Protein AF-A3X4B0-F1 (afdb_monomer_lite)

Foldseek 3Di:
DCVVVVHDPVVVVVLQVVQWDDDPVCRVPTGHDPVVSVVVVVVVVVCPQPCNVDVVQVVVLLVCLQVLDQLQRQQVVCVVVVDPPGDHSVSSVVCCPDPNVVVVVSVCSHPVNVDDPPPPDDDDDDD

Secondary structure (DSSP, 8-state):
-TTTTT--HHHHHHHHHHSEE--TT-GGG-EE-HHHHHHHHHHHHHHT-HHHH-HHHHHHHHHHHHTT--HHHHHHHHHHTT-SS---HHHHHHHHTSHHHHHTTGGGGSHHHH-------------

Radius of gyration: 23.71 Å; chains: 1; bounding box: 56×62×59 Å

Structure (mmCIF, N/CA/C/O backbone):
data_AF-A3X4B0-F1
#
_entry.id   AF-A3X4B0-F1
#
loop_
_atom_site.group_PDB
_atom_site.id
_atom_site.type_symbol
_atom_site.label_atom_id
_atom_site.label_alt_id
_atom_site.label_comp_id
_atom_site.label_asym_id
_atom_site.label_entity_id
_atom_site.label_seq_id
_atom_site.pdbx_PDB_ins_code
_atom_site.Cartn_x
_atom_site.Cartn_y
_atom_site.Cartn_z
_atom_site.occupancy
_atom_site.B_iso_or_equiv
_atom_site.auth_seq_id
_atom_site.auth_comp_id
_atom_site.auth_asym_id
_atom_site.auth_atom_id
_atom_site.pdbx_PDB_model_num
ATOM 1 N N . MET A 1 1 ? 25.928 2.112 -17.901 1.00 72.81 1 MET A N 1
ATOM 2 C CA . MET A 1 1 ? 24.678 2.010 -17.109 1.00 72.81 1 MET A CA 1
ATOM 3 C C . MET A 1 1 ? 24.911 2.007 -15.592 1.00 72.81 1 MET A C 1
ATOM 5 O O . MET A 1 1 ? 24.559 2.990 -14.960 1.00 72.81 1 MET A O 1
ATOM 9 N N . ALA A 1 2 ? 25.553 0.992 -14.993 1.00 85.94 2 ALA A N 1
ATOM 10 C CA . ALA A 1 2 ? 25.716 0.901 -13.525 1.00 85.94 2 ALA A CA 1
ATOM 11 C C . ALA A 1 2 ? 26.431 2.109 -12.872 1.00 85.94 2 ALA A C 1
ATOM 13 O O . ALA A 1 2 ? 25.960 2.633 -11.865 1.00 85.94 2 ALA A O 1
ATOM 14 N N . ARG A 1 3 ? 27.515 2.600 -13.493 1.00 87.06 3 ARG A N 1
ATOM 15 C CA . ARG A 1 3 ? 28.270 3.787 -13.044 1.00 87.06 3 ARG A CA 1
ATOM 16 C C . ARG A 1 3 ? 27.439 5.076 -13.083 1.00 87.06 3 ARG A C 1
ATOM 18 O O . ARG A 1 3 ? 27.517 5.873 -12.160 1.00 87.06 3 ARG A O 1
ATOM 25 N N . VAL A 1 4 ? 26.613 5.241 -14.119 1.00 92.56 4 VAL A N 1
ATOM 26 C CA . VAL A 1 4 ? 25.729 6.410 -14.298 1.00 92.56 4 VAL A CA 1
ATOM 27 C C . VAL A 1 4 ? 24.622 6.414 -13.243 1.00 92.56 4 VAL A C 1
ATOM 29 O O . VAL A 1 4 ? 24.363 7.434 -12.619 1.00 92.56 4 VAL A O 1
ATOM 32 N N . LEU A 1 5 ? 24.025 5.248 -12.980 1.00 87.94 5 LEU A N 1
ATOM 33 C CA . LEU A 1 5 ? 22.960 5.084 -11.985 1.00 87.94 5 LEU A CA 1
ATOM 34 C C . LEU A 1 5 ? 23.476 5.001 -10.537 1.00 87.94 5 LEU A C 1
ATOM 36 O O . LEU A 1 5 ? 22.670 4.841 -9.622 1.00 87.94 5 LEU A O 1
ATOM 40 N N . LYS A 1 6 ? 24.799 5.067 -10.317 1.00 94.06 6 LYS A N 1
ATOM 41 C CA . LYS A 1 6 ? 25.451 4.883 -9.007 1.00 94.06 6 LYS A CA 1
ATOM 42 C C . LYS A 1 6 ? 24.973 3.610 -8.285 1.00 94.06 6 LYS A C 1
ATOM 44 O O . LYS A 1 6 ? 24.690 3.617 -7.089 1.00 94.06 6 LYS A O 1
ATOM 49 N N . ARG A 1 7 ? 24.848 2.499 -9.021 1.00 93.00 7 ARG A N 1
ATOM 50 C CA . ARG A 1 7 ? 24.435 1.189 -8.483 1.00 93.00 7 ARG A CA 1
ATOM 51 C C . ARG A 1 7 ? 25.493 0.125 -8.729 1.00 93.00 7 ARG A C 1
ATOM 53 O O . ARG A 1 7 ? 26.243 0.183 -9.700 1.00 93.00 7 ARG A O 1
ATOM 60 N N . CYS A 1 8 ? 25.509 -0.886 -7.861 1.00 95.56 8 CYS A N 1
ATOM 61 C CA . CYS A 1 8 ? 26.370 -2.049 -8.035 1.00 95.56 8 CYS A CA 1
ATOM 62 C C . CYS A 1 8 ? 26.041 -2.773 -9.350 1.00 95.56 8 CYS A C 1
ATOM 64 O O . CYS A 1 8 ? 24.871 -2.957 -9.702 1.00 95.56 8 CYS A O 1
ATOM 66 N N . ARG A 1 9 ? 27.080 -3.241 -10.054 1.00 94.19 9 ARG A N 1
ATOM 67 C CA . ARG A 1 9 ? 26.945 -4.019 -11.294 1.00 94.19 9 ARG A CA 1
ATOM 68 C C . ARG A 1 9 ? 26.025 -5.227 -11.094 1.00 94.19 9 ARG A C 1
ATOM 70 O O . ARG A 1 9 ? 25.124 -5.432 -11.899 1.00 94.19 9 ARG A O 1
ATOM 77 N N . SER A 1 10 ? 26.187 -5.973 -9.999 1.00 95.12 10 SER A N 1
ATOM 78 C CA . SER A 1 10 ? 25.371 -7.165 -9.719 1.00 95.12 10 SER A CA 1
ATOM 79 C C . SER A 1 10 ? 23.882 -6.849 -9.529 1.00 95.12 10 SER A C 1
ATOM 81 O O . SER A 1 10 ? 23.038 -7.698 -9.808 1.00 95.12 10 SER A O 1
ATOM 83 N N . THR A 1 11 ? 23.536 -5.641 -9.072 1.00 92.81 11 THR A N 1
ATOM 84 C CA . THR A 1 11 ? 22.142 -5.191 -8.956 1.00 92.81 11 THR A CA 1
ATOM 85 C C . THR A 1 11 ? 21.527 -4.991 -10.335 1.00 92.81 11 THR A C 1
ATOM 87 O O . THR A 1 11 ? 20.436 -5.491 -10.582 1.00 92.81 11 THR A O 1
ATOM 90 N N . ILE A 1 12 ? 22.246 -4.327 -11.246 1.00 90.94 12 ILE A N 1
ATOM 91 C CA . ILE A 1 12 ? 21.778 -4.099 -12.620 1.00 90.94 12 ILE A CA 1
ATOM 92 C C . ILE A 1 12 ? 21.634 -5.424 -13.376 1.00 90.94 12 ILE A C 1
ATOM 94 O O . ILE A 1 12 ? 20.616 -5.644 -14.019 1.00 90.94 12 ILE A O 1
ATOM 98 N N . PHE A 1 13 ? 22.595 -6.344 -13.245 1.00 92.31 13 PHE A N 1
ATOM 99 C CA . PHE A 1 13 ? 22.495 -7.668 -13.874 1.00 92.31 13 PHE A CA 1
ATOM 100 C C . PHE A 1 13 ? 21.298 -8.476 -13.359 1.00 92.31 13 PHE A C 1
ATOM 102 O O . PHE A 1 13 ? 20.575 -9.076 -14.149 1.00 92.31 13 PHE A O 1
ATOM 109 N N . ARG A 1 14 ? 21.057 -8.474 -12.041 1.00 93.19 14 ARG A N 1
ATOM 110 C CA . ARG A 1 14 ? 19.890 -9.151 -11.452 1.00 93.19 14 ARG A CA 1
ATOM 111 C C . ARG A 1 14 ? 18.568 -8.527 -11.895 1.00 93.19 14 ARG A C 1
ATOM 113 O O . ARG A 1 14 ? 17.596 -9.255 -12.059 1.00 93.19 14 ARG A O 1
ATOM 120 N N . GLU A 1 15 ? 18.530 -7.211 -12.081 1.00 92.06 15 GLU A N 1
ATOM 121 C CA . GLU A 1 15 ? 17.350 -6.505 -12.584 1.00 92.06 15 GLU A CA 1
ATOM 122 C C . GLU A 1 15 ? 17.047 -6.869 -14.039 1.00 92.06 15 GLU A C 1
ATOM 124 O O . GLU A 1 15 ? 15.927 -7.276 -14.340 1.00 92.06 15 GLU A O 1
ATOM 129 N N . LEU A 1 16 ? 18.059 -6.808 -14.911 1.00 91.00 16 LEU A N 1
ATOM 130 C CA . LEU A 1 16 ? 17.919 -7.184 -16.318 1.00 91.00 16 LEU A CA 1
ATOM 131 C C . LEU A 1 16 ? 17.486 -8.645 -16.452 1.00 91.00 16 LEU A C 1
ATOM 133 O O . LEU A 1 16 ? 16.559 -8.921 -17.194 1.00 91.00 16 LEU A O 1
ATOM 137 N N . LYS A 1 17 ? 18.079 -9.566 -15.678 1.00 91.38 17 LYS A N 1
ATOM 138 C CA . LYS A 1 17 ? 17.695 -10.986 -15.703 1.00 91.38 17 LYS A CA 1
ATOM 139 C C . LYS A 1 17 ? 16.250 -11.222 -15.251 1.00 91.38 17 LYS A C 1
ATOM 141 O O . LYS A 1 17 ? 15.589 -12.102 -15.783 1.00 91.38 17 LYS A O 1
ATOM 146 N N . ARG A 1 18 ? 15.767 -10.480 -14.248 1.00 89.69 18 ARG A N 1
ATOM 147 C CA . ARG A 1 18 ? 14.399 -10.641 -13.727 1.00 89.69 18 ARG A CA 1
ATOM 148 C C . ARG A 1 18 ? 13.346 -10.098 -14.692 1.00 89.69 18 ARG A C 1
ATOM 150 O O . ARG A 1 18 ? 12.273 -10.677 -14.777 1.00 89.69 18 ARG A O 1
ATOM 157 N N . ASN A 1 19 ? 13.644 -8.982 -15.354 1.00 91.56 19 ASN A N 1
ATOM 158 C CA . ASN A 1 19 ? 12.686 -8.226 -16.162 1.00 91.56 19 ASN A CA 1
ATOM 159 C C . ASN A 1 19 ? 13.034 -8.257 -17.662 1.00 91.56 19 ASN A C 1
ATOM 161 O O . ASN A 1 19 ? 12.735 -7.302 -18.380 1.00 91.56 19 ASN A O 1
ATOM 165 N N . HIS A 1 20 ? 13.711 -9.314 -18.119 1.00 90.12 20 HIS A N 1
ATOM 166 C CA . HIS A 1 20 ? 13.959 -9.550 -19.537 1.00 90.12 20 HIS A CA 1
ATOM 167 C C . HIS A 1 20 ? 12.694 -10.114 -20.179 1.00 90.12 20 HIS A C 1
ATOM 169 O O . HIS A 1 20 ? 12.143 -11.096 -19.682 1.00 90.12 20 HIS A O 1
ATOM 175 N N . PHE A 1 21 ? 12.253 -9.507 -21.273 1.00 87.94 21 PHE A N 1
ATOM 176 C CA . PHE A 1 21 ? 11.176 -10.025 -22.102 1.00 87.94 21 PHE A CA 1
ATOM 177 C C . PHE A 1 21 ? 11.768 -10.656 -23.363 1.00 87.94 21 PHE A C 1
ATOM 179 O O . PHE A 1 21 ? 12.670 -10.078 -23.970 1.00 87.94 21 PHE A O 1
ATOM 186 N N . SER A 1 22 ? 11.284 -11.843 -23.720 1.00 88.19 22 SER A N 1
ATOM 187 C CA . SER A 1 22 ? 11.643 -12.545 -24.952 1.00 88.19 22 SER A CA 1
ATOM 188 C C . SER A 1 22 ? 10.419 -13.262 -25.506 1.00 88.19 22 SER A C 1
ATOM 190 O O . SER A 1 22 ? 9.779 -14.000 -24.752 1.00 88.19 22 SER A O 1
ATOM 192 N N . ASP A 1 23 ? 10.120 -13.066 -26.786 1.00 85.69 23 ASP A N 1
ATOM 193 C CA . ASP A 1 23 ? 8.996 -13.708 -27.472 1.00 85.69 23 ASP A CA 1
ATOM 194 C C . ASP A 1 23 ? 9.432 -14.226 -28.849 1.00 85.69 23 ASP A C 1
ATOM 196 O O . ASP A 1 23 ? 9.823 -13.459 -29.731 1.00 85.69 23 ASP A O 1
ATOM 200 N N . GLU A 1 24 ? 9.332 -15.543 -29.048 1.00 85.75 24 GLU A N 1
ATOM 201 C CA . GLU A 1 24 ? 9.712 -16.222 -30.293 1.00 85.75 24 GLU A CA 1
ATOM 202 C C . GLU A 1 24 ? 8.898 -15.740 -31.504 1.00 85.75 24 GLU A C 1
ATOM 204 O O . GLU A 1 24 ? 9.398 -15.747 -32.630 1.00 85.75 24 GLU A O 1
ATOM 209 N N . CYS A 1 25 ? 7.665 -15.272 -31.286 1.00 86.38 25 CYS A N 1
ATOM 210 C CA . CYS A 1 25 ? 6.809 -14.732 -32.341 1.00 86.38 25 CYS A CA 1
ATOM 211 C C . CYS A 1 25 ? 7.172 -13.285 -32.705 1.00 86.38 25 CYS A C 1
ATOM 213 O O . CYS A 1 25 ? 6.793 -12.803 -33.775 1.00 86.38 25 CYS A O 1
ATOM 215 N N . MET A 1 26 ? 7.900 -12.575 -31.834 1.00 82.50 26 MET A N 1
ATOM 216 C CA . MET A 1 26 ? 8.250 -11.170 -32.032 1.00 82.50 26 MET A CA 1
ATOM 217 C C . MET A 1 26 ? 9.691 -10.850 -31.590 1.00 82.50 26 MET A C 1
ATOM 219 O O . MET A 1 26 ? 9.905 -9.980 -30.744 1.00 82.50 26 MET A O 1
ATOM 223 N N . PRO A 1 27 ? 10.709 -11.443 -32.246 1.00 80.31 27 PRO A N 1
ATOM 224 C CA . PRO A 1 27 ? 12.112 -11.336 -31.827 1.00 80.31 27 PRO A CA 1
ATOM 225 C C . PRO A 1 27 ? 12.685 -9.909 -31.901 1.00 80.31 27 PRO A C 1
ATOM 227 O O . PRO A 1 27 ? 13.695 -9.590 -31.280 1.00 80.31 27 PRO A O 1
ATOM 230 N N . LYS A 1 28 ? 12.042 -8.998 -32.648 1.00 84.94 28 LYS A N 1
ATOM 231 C CA . LYS A 1 28 ? 12.417 -7.569 -32.689 1.00 84.94 28 LYS A CA 1
ATOM 232 C C . LYS A 1 28 ? 12.033 -6.803 -31.419 1.00 84.94 28 LYS A C 1
ATOM 234 O O . LYS A 1 28 ? 12.442 -5.655 -31.260 1.00 84.94 28 LYS A O 1
ATOM 239 N N . CYS A 1 29 ? 11.228 -7.408 -30.553 1.00 82.56 29 CYS A N 1
ATOM 240 C CA . CYS A 1 29 ? 10.736 -6.815 -29.317 1.00 82.56 29 CYS A CA 1
ATOM 241 C C . CYS A 1 29 ? 11.349 -7.474 -28.076 1.00 82.56 29 CYS A C 1
ATOM 243 O O . CYS A 1 29 ? 10.863 -7.280 -26.967 1.00 82.56 29 CYS A O 1
ATOM 245 N N . ASP A 1 30 ? 12.439 -8.217 -28.242 1.00 86.75 30 ASP A N 1
ATOM 246 C CA . ASP A 1 30 ? 13.175 -8.780 -27.120 1.00 86.75 30 ASP A CA 1
ATOM 247 C C . ASP A 1 30 ? 13.992 -7.695 -26.409 1.00 86.75 30 ASP A C 1
ATOM 249 O O . ASP A 1 30 ? 14.655 -6.861 -27.035 1.00 86.75 30 ASP A O 1
ATOM 253 N N . GLY A 1 31 ? 13.976 -7.709 -25.075 1.00 89.50 31 GLY A N 1
ATOM 254 C CA . GLY A 1 31 ? 14.839 -6.845 -24.278 1.00 89.50 31 GLY A CA 1
ATOM 255 C C . GLY A 1 31 ? 14.263 -6.395 -22.941 1.00 89.50 31 GLY A C 1
ATOM 256 O O . GLY A 1 31 ? 13.408 -7.034 -22.328 1.00 89.50 31 GLY A O 1
ATOM 257 N N . TYR A 1 32 ? 14.802 -5.279 -22.446 1.00 89.88 32 TYR A N 1
ATOM 258 C CA . TYR A 1 32 ? 14.436 -4.700 -21.157 1.00 89.88 32 TYR A CA 1
ATOM 259 C C . TYR A 1 32 ? 13.500 -3.504 -21.322 1.00 89.88 32 TYR A C 1
ATOM 261 O O . TYR A 1 32 ? 13.867 -2.478 -21.897 1.00 89.88 32 TYR A O 1
ATOM 269 N N . TYR A 1 33 ? 12.330 -3.600 -20.696 1.00 90.94 33 TYR A N 1
ATOM 270 C CA . TYR A 1 33 ? 11.319 -2.551 -20.697 1.00 90.94 33 TYR A CA 1
ATOM 271 C C . TYR A 1 33 ? 11.200 -1.916 -19.312 1.00 90.94 33 TYR A C 1
ATOM 273 O O . TYR A 1 33 ? 10.528 -2.437 -18.424 1.00 90.94 33 TYR A O 1
ATOM 281 N N . GLY A 1 34 ? 11.835 -0.755 -19.120 1.00 89.19 34 GLY A N 1
ATOM 282 C CA . GLY A 1 34 ? 11.880 -0.082 -17.816 1.00 89.19 34 GLY A CA 1
ATOM 283 C C . GLY A 1 34 ? 10.504 0.288 -17.249 1.00 89.19 34 GLY A C 1
ATOM 284 O O . GLY A 1 34 ? 10.268 0.116 -16.054 1.00 89.19 34 GLY A O 1
ATOM 285 N N . ALA A 1 35 ? 9.575 0.738 -18.098 1.00 91.88 35 ALA A N 1
ATOM 286 C CA . ALA A 1 35 ? 8.205 1.042 -17.682 1.00 91.88 35 ALA A CA 1
ATOM 287 C C . ALA A 1 35 ? 7.460 -0.221 -17.215 1.00 91.88 35 ALA A C 1
ATOM 289 O O . ALA A 1 35 ? 6.865 -0.221 -16.137 1.00 91.88 35 ALA A O 1
ATOM 290 N N . ALA A 1 36 ? 7.566 -1.320 -17.970 1.00 91.38 36 ALA A N 1
ATOM 291 C CA . ALA A 1 36 ? 6.957 -2.599 -17.608 1.00 91.38 36 ALA A CA 1
ATOM 292 C C . ALA A 1 36 ? 7.559 -3.164 -16.310 1.00 91.38 36 ALA A C 1
ATOM 294 O O . ALA A 1 36 ? 6.823 -3.547 -15.403 1.00 91.38 36 ALA A O 1
ATOM 295 N N . ALA A 1 37 ? 8.888 -3.127 -16.166 1.00 92.38 37 ALA A N 1
ATOM 296 C CA . ALA A 1 37 ? 9.591 -3.530 -14.949 1.00 92.38 37 ALA A CA 1
ATOM 297 C C . ALA A 1 37 ? 9.101 -2.753 -13.714 1.00 92.38 37 ALA A C 1
ATOM 299 O O . ALA A 1 37 ? 8.823 -3.339 -12.660 1.00 92.38 37 ALA A O 1
ATOM 300 N N . GLN A 1 38 ? 8.938 -1.434 -13.852 1.00 92.69 38 GLN A N 1
ATOM 301 C CA . GLN A 1 38 ? 8.415 -0.578 -12.791 1.00 92.69 38 GLN A CA 1
ATOM 302 C C . GLN A 1 38 ? 6.953 -0.908 -12.460 1.00 92.69 38 GLN A C 1
ATOM 304 O O . GLN A 1 38 ? 6.610 -0.999 -11.279 1.00 92.69 38 GLN A O 1
ATOM 309 N N . MET A 1 39 ? 6.105 -1.133 -13.467 1.00 93.06 39 MET A N 1
ATOM 310 C 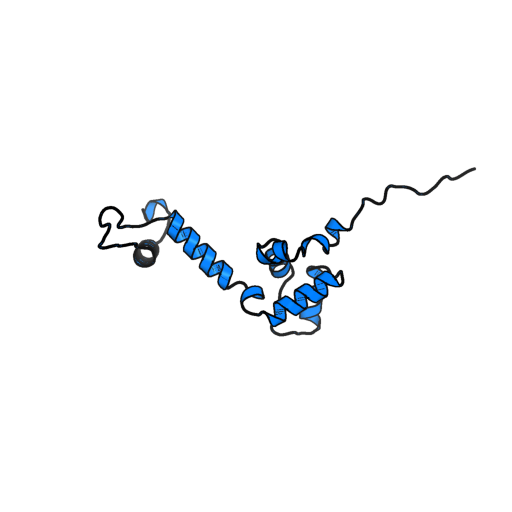CA . MET A 1 39 ? 4.712 -1.552 -13.269 1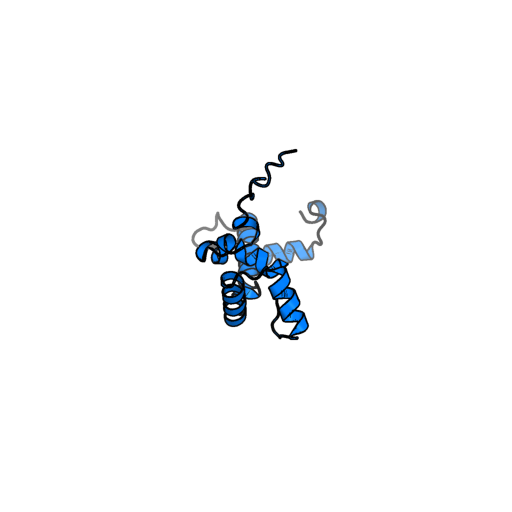.00 93.06 39 MET A CA 1
ATOM 311 C C . MET A 1 39 ? 4.625 -2.890 -12.530 1.00 93.06 39 MET A C 1
ATOM 313 O O . MET A 1 39 ? 3.929 -2.983 -11.522 1.00 93.06 39 MET A O 1
ATOM 317 N N . MET A 1 40 ? 5.397 -3.898 -12.945 1.00 90.56 40 MET A N 1
ATOM 318 C CA . MET A 1 40 ? 5.462 -5.198 -12.265 1.00 90.56 40 MET A CA 1
ATOM 319 C C . MET A 1 40 ? 5.954 -5.065 -10.818 1.00 90.56 40 MET A C 1
ATOM 321 O O . MET A 1 40 ? 5.487 -5.769 -9.922 1.00 90.56 40 MET A O 1
ATOM 325 N N . ALA A 1 41 ? 6.909 -4.167 -10.555 1.00 91.00 41 ALA A N 1
ATOM 326 C CA . ALA A 1 41 ? 7.368 -3.886 -9.198 1.00 91.00 41 ALA A CA 1
ATOM 327 C C . ALA A 1 41 ? 6.294 -3.198 -8.344 1.00 91.00 41 ALA A C 1
ATOM 329 O O . ALA A 1 41 ? 6.156 -3.520 -7.162 1.00 91.00 41 ALA A O 1
ATOM 330 N N . ALA A 1 42 ? 5.542 -2.258 -8.916 1.00 90.25 42 ALA A N 1
ATOM 331 C CA . ALA A 1 42 ? 4.427 -1.602 -8.244 1.00 90.25 42 ALA A CA 1
ATOM 332 C C . ALA A 1 42 ? 3.298 -2.594 -7.930 1.00 90.25 42 ALA A C 1
ATOM 334 O O . ALA A 1 42 ? 2.817 -2.613 -6.798 1.00 90.25 42 ALA A O 1
ATOM 335 N N . ASP A 1 43 ? 2.954 -3.465 -8.877 1.00 88.56 43 ASP A N 1
ATOM 336 C CA . ASP A 1 43 ? 1.948 -4.513 -8.707 1.00 88.56 43 ASP A CA 1
ATOM 337 C C . ASP A 1 43 ? 2.327 -5.505 -7.594 1.00 88.56 43 ASP A C 1
ATOM 339 O O . ASP A 1 43 ? 1.547 -5.752 -6.672 1.00 88.56 43 ASP A O 1
ATOM 343 N N . ARG A 1 44 ? 3.575 -5.996 -7.590 1.00 88.31 44 ARG A N 1
ATOM 344 C CA . ARG A 1 44 ? 4.081 -6.853 -6.503 1.00 88.31 44 ARG A CA 1
ATOM 345 C C . ARG A 1 44 ? 3.952 -6.180 -5.135 1.00 88.31 44 ARG A C 1
ATOM 347 O O . ARG A 1 44 ? 3.517 -6.818 -4.180 1.00 88.31 44 ARG A O 1
ATOM 354 N N . ARG A 1 45 ? 4.295 -4.889 -5.034 1.00 87.44 45 ARG A N 1
ATOM 355 C CA . ARG A 1 45 ? 4.129 -4.124 -3.785 1.00 87.44 45 ARG A CA 1
ATOM 356 C C . ARG A 1 45 ? 2.662 -3.919 -3.417 1.00 87.44 45 ARG A C 1
ATOM 358 O O . ARG A 1 45 ? 2.353 -3.890 -2.231 1.00 87.44 45 ARG A O 1
ATOM 365 N N . ALA A 1 46 ? 1.773 -3.751 -4.397 1.00 85.06 46 ALA A N 1
ATOM 366 C CA . ALA A 1 46 ? 0.344 -3.597 -4.155 1.00 85.06 46 ALA A CA 1
ATOM 367 C C . ALA A 1 46 ? -0.247 -4.870 -3.539 1.00 85.06 46 ALA A C 1
ATOM 369 O O . ALA A 1 46 ? -0.859 -4.792 -2.480 1.00 85.06 46 ALA A O 1
ATOM 370 N N . ARG A 1 47 ? 0.043 -6.046 -4.108 1.00 81.75 47 ARG A N 1
ATOM 371 C CA . ARG A 1 47 ? -0.439 -7.344 -3.597 1.00 81.75 47 ARG A CA 1
ATOM 372 C C . ARG A 1 47 ? 0.039 -7.681 -2.180 1.00 81.75 47 ARG A C 1
ATOM 374 O O . ARG A 1 47 ? -0.651 -8.376 -1.444 1.00 81.75 47 ARG A O 1
ATOM 381 N N . GLN A 1 48 ? 1.203 -7.170 -1.783 1.00 82.81 48 GLN A N 1
ATOM 382 C CA . GLN A 1 48 ? 1.785 -7.383 -0.451 1.00 82.81 48 GLN A CA 1
ATOM 383 C C . GLN A 1 48 ? 1.319 -6.360 0.598 1.00 82.81 48 GLN A C 1
ATOM 385 O O . GLN A 1 48 ? 1.842 -6.326 1.715 1.00 82.81 48 GLN A O 1
ATOM 390 N N . ARG A 1 49 ? 0.362 -5.482 0.268 1.00 88.31 49 ARG A N 1
ATOM 391 C CA . ARG A 1 49 ? -0.200 -4.549 1.250 1.00 88.31 49 ARG A CA 1
ATOM 392 C C . ARG A 1 49 ? -0.938 -5.332 2.325 1.00 88.31 49 ARG A C 1
ATOM 394 O O . ARG A 1 49 ? -1.822 -6.126 2.033 1.00 88.31 49 ARG A O 1
ATOM 401 N N . LYS A 1 50 ? -0.630 -5.030 3.585 1.00 89.88 50 LYS A N 1
ATOM 402 C CA . LYS A 1 50 ? -1.134 -5.765 4.750 1.00 89.88 50 LYS A CA 1
ATOM 403 C C . LYS A 1 50 ? -2.658 -5.923 4.784 1.00 89.88 50 LYS A C 1
ATOM 405 O O . LYS A 1 50 ? -3.120 -7.008 5.117 1.00 89.88 50 LYS A O 1
ATOM 410 N N . LEU A 1 51 ? -3.402 -4.875 4.424 1.00 90.44 51 LEU A N 1
ATOM 411 C CA . LEU A 1 51 ? -4.870 -4.884 4.378 1.00 90.44 51 LEU A CA 1
ATOM 412 C C . LEU A 1 51 ? -5.434 -5.692 3.197 1.00 90.44 51 LEU A C 1
ATOM 414 O O . LEU A 1 51 ? -6.531 -6.212 3.299 1.00 90.44 51 LEU A O 1
ATOM 418 N N . ILE A 1 52 ? -4.670 -5.876 2.117 1.00 88.19 52 ILE A N 1
ATOM 419 C CA . ILE A 1 52 ? -5.053 -6.762 1.006 1.00 88.19 52 ILE A CA 1
ATOM 420 C C . ILE A 1 52 ? -4.751 -8.220 1.368 1.00 88.19 52 ILE A C 1
ATOM 422 O O . ILE A 1 52 ? -5.545 -9.111 1.096 1.00 88.19 52 ILE A O 1
ATOM 426 N N . THR A 1 53 ? -3.614 -8.472 2.021 1.00 89.81 53 THR A N 1
ATOM 427 C CA . THR A 1 53 ? -3.214 -9.826 2.432 1.00 89.81 53 THR A CA 1
ATOM 428 C C . THR A 1 53 ? -4.076 -10.389 3.573 1.00 89.81 53 THR A C 1
ATOM 430 O O . THR A 1 53 ? -4.211 -11.601 3.677 1.00 89.81 53 THR A O 1
ATOM 433 N N . HIS A 1 54 ? -4.653 -9.537 4.430 1.00 92.25 54 HIS A N 1
ATOM 434 C CA . HIS A 1 54 ? -5.445 -9.953 5.596 1.00 92.25 54 HIS A CA 1
ATOM 435 C C . HIS A 1 54 ? -6.870 -9.374 5.506 1.00 92.25 54 HIS A C 1
ATOM 437 O O . HIS A 1 54 ? -7.117 -8.295 6.058 1.00 92.25 54 HIS A O 1
ATOM 443 N N . PRO A 1 55 ? -7.810 -10.062 4.830 1.00 90.94 55 PRO A N 1
ATOM 444 C CA . PRO A 1 55 ? -9.151 -9.532 4.579 1.00 90.94 55 PRO A CA 1
ATOM 445 C C . PRO A 1 55 ? -9.951 -9.289 5.866 1.00 90.94 55 PRO A C 1
ATOM 447 O O . PRO A 1 55 ? -10.593 -8.251 5.987 1.00 90.94 55 PRO A O 1
ATOM 450 N N . GLU A 1 56 ? -9.841 -10.160 6.874 1.00 92.38 56 GLU A N 1
ATOM 451 C CA . GLU A 1 56 ? -10.527 -9.966 8.165 1.00 92.38 56 GLU A CA 1
ATOM 452 C C . GLU A 1 56 ? -10.066 -8.695 8.894 1.00 92.38 56 GLU A C 1
ATOM 454 O O . GLU A 1 56 ? -10.861 -7.956 9.478 1.00 92.38 56 GLU A O 1
ATOM 459 N N . LEU A 1 57 ? -8.763 -8.396 8.834 1.00 93.25 57 LEU A N 1
ATOM 460 C CA . LEU A 1 57 ? -8.214 -7.165 9.401 1.00 93.25 57 LEU A CA 1
ATOM 461 C C . LEU A 1 57 ? -8.737 -5.940 8.649 1.00 93.25 57 LEU A C 1
ATOM 463 O O . LEU A 1 57 ? -9.032 -4.920 9.268 1.00 93.25 57 LEU A O 1
ATOM 467 N N . CYS A 1 58 ? -8.858 -6.049 7.326 1.00 93.38 58 CYS A N 1
ATOM 468 C CA . CYS A 1 58 ? -9.414 -5.003 6.484 1.00 93.38 58 CYS A CA 1
ATOM 469 C C . CYS A 1 58 ? -10.873 -4.713 6.820 1.00 93.38 58 CYS A C 1
ATOM 471 O O . CYS A 1 58 ? -11.220 -3.557 7.051 1.00 93.38 58 CYS A O 1
ATOM 473 N N . GLN A 1 59 ? -11.697 -5.753 6.942 1.00 93.19 59 GLN A N 1
ATOM 474 C CA . GLN A 1 59 ? -13.101 -5.612 7.306 1.00 93.19 59 GLN A CA 1
ATOM 475 C C . GLN A 1 59 ? -13.264 -4.895 8.653 1.00 93.19 59 GLN A C 1
ATOM 477 O O . GLN A 1 59 ? -13.989 -3.908 8.737 1.00 93.19 59 GLN A O 1
ATOM 482 N N . ARG A 1 60 ? -12.499 -5.291 9.680 1.00 93.25 60 ARG A N 1
ATOM 483 C CA . ARG A 1 60 ? -12.517 -4.617 10.992 1.00 93.25 60 ARG A CA 1
ATOM 484 C C . ARG A 1 60 ? -12.123 -3.140 10.916 1.00 93.25 60 ARG A C 1
ATOM 486 O O . ARG A 1 60 ? -12.655 -2.319 11.661 1.00 93.25 60 ARG A O 1
ATOM 493 N N . VAL A 1 61 ? -11.156 -2.792 10.064 1.00 93.44 61 VAL A N 1
ATOM 494 C CA . VAL A 1 61 ? -10.755 -1.392 9.843 1.00 93.44 61 VAL A CA 1
ATOM 495 C C . VAL A 1 61 ? -11.885 -0.621 9.163 1.00 93.44 61 VAL A C 1
ATOM 497 O O . VAL A 1 61 ? -12.228 0.461 9.631 1.00 93.44 61 VAL A O 1
ATOM 500 N N . ILE A 1 62 ? -12.490 -1.186 8.117 1.00 93.06 62 ILE A N 1
ATOM 501 C CA . ILE A 1 62 ? -13.608 -0.581 7.380 1.00 93.06 62 ILE A CA 1
ATOM 502 C C . ILE A 1 62 ? -14.814 -0.353 8.294 1.00 93.06 62 ILE A C 1
ATOM 504 O O . ILE A 1 62 ? -15.375 0.739 8.295 1.00 93.06 62 ILE A O 1
ATOM 508 N N . GLU A 1 63 ? -15.188 -1.339 9.109 1.00 93.44 63 GLU A N 1
ATOM 509 C CA . GLU A 1 63 ? -16.278 -1.218 10.084 1.00 93.44 63 GLU A CA 1
ATOM 510 C C . GLU A 1 63 ? -16.015 -0.081 11.077 1.00 93.44 63 GLU A C 1
ATOM 512 O O . GLU A 1 63 ? -16.886 0.754 11.316 1.00 93.44 63 GLU A O 1
ATOM 517 N N . ARG A 1 64 ? -14.793 0.018 11.619 1.00 92.62 64 ARG A N 1
ATOM 518 C CA . ARG A 1 64 ? -14.422 1.116 12.527 1.00 92.62 64 ARG A CA 1
ATOM 519 C C . ARG A 1 64 ? -14.467 2.481 11.826 1.00 92.62 64 ARG A C 1
ATOM 521 O O . ARG A 1 64 ? -14.972 3.430 12.419 1.00 92.62 64 ARG A O 1
ATOM 528 N N . ILE A 1 65 ? -14.005 2.574 10.577 1.00 92.44 65 ILE A N 1
ATOM 529 C CA . ILE A 1 65 ? -14.087 3.807 9.773 1.00 92.44 65 ILE A CA 1
ATOM 530 C C . ILE A 1 65 ? -15.550 4.213 9.553 1.00 92.44 65 ILE A C 1
ATOM 532 O O . ILE A 1 65 ? -15.901 5.363 9.799 1.00 92.44 65 ILE A O 1
ATOM 536 N N . LYS A 1 66 ? -16.421 3.275 9.160 1.00 90.44 66 LYS A N 1
ATOM 537 C CA . LYS A 1 66 ? -17.861 3.526 8.958 1.00 90.44 66 LYS A CA 1
ATOM 538 C C . LYS A 1 66 ? -18.572 3.956 10.245 1.00 90.44 66 LYS A C 1
ATOM 540 O O . LYS A 1 66 ? -19.496 4.759 10.189 1.00 90.44 66 LYS A O 1
ATOM 545 N N . ASN A 1 67 ? -18.085 3.505 11.401 1.00 91.00 67 ASN A N 1
ATOM 546 C CA . ASN A 1 67 ? -18.532 3.956 12.723 1.00 91.00 67 ASN A CA 1
ATOM 547 C C . ASN A 1 67 ? -17.959 5.328 13.143 1.00 91.00 67 ASN A C 1
ATOM 549 O O . ASN A 1 67 ? -18.126 5.730 14.294 1.00 91.00 67 ASN A O 1
ATOM 553 N N . GLY A 1 68 ? -17.256 6.039 12.255 1.00 89.25 68 GLY A N 1
ATOM 554 C CA . GLY A 1 68 ? -16.741 7.391 12.493 1.00 89.25 68 GLY A CA 1
ATOM 555 C C . GLY A 1 68 ? -15.398 7.460 13.223 1.00 89.25 68 GLY A C 1
ATOM 556 O O . GLY A 1 68 ? -15.014 8.532 13.691 1.00 89.25 68 GLY A O 1
ATOM 557 N N . TRP A 1 69 ? -14.668 6.347 13.347 1.00 92.69 69 TRP A N 1
ATOM 558 C CA . TRP A 1 69 ? -13.351 6.354 13.986 1.00 92.69 69 TRP A CA 1
ATOM 559 C C . TRP A 1 69 ? -12.283 6.919 13.053 1.00 92.69 69 TRP A C 1
ATOM 561 O O . TRP A 1 69 ? -12.233 6.586 11.867 1.00 92.69 69 TRP A O 1
ATOM 571 N N . THR A 1 70 ? -11.355 7.705 13.602 1.00 92.12 70 THR A N 1
ATOM 572 C CA . THR A 1 70 ? -10.209 8.198 12.827 1.00 92.12 70 THR A CA 1
ATOM 573 C C . THR A 1 70 ? -9.147 7.105 12.646 1.00 92.12 70 THR A C 1
ATOM 575 O O . THR A 1 70 ? -8.998 6.229 13.509 1.00 92.12 70 THR A O 1
ATOM 578 N N . PRO A 1 71 ? -8.346 7.142 11.565 1.00 94.38 71 PRO A N 1
ATOM 579 C CA . PRO A 1 71 ? -7.235 6.209 11.367 1.00 94.38 71 PRO A CA 1
ATOM 580 C C . PRO A 1 71 ? -6.257 6.140 12.552 1.00 94.38 71 PRO A C 1
ATOM 582 O O . PRO A 1 71 ? -5.770 5.060 12.894 1.00 94.38 71 PRO A O 1
ATOM 585 N N . GLU A 1 72 ? -6.002 7.266 13.222 1.00 94.31 72 GLU A N 1
ATOM 586 C CA . GLU A 1 72 ? -5.180 7.347 14.435 1.00 94.31 72 GLU A CA 1
ATOM 587 C C . GLU A 1 72 ? -5.828 6.609 15.606 1.00 94.31 72 GLU A C 1
ATOM 589 O O . GLU A 1 72 ? -5.156 5.835 16.288 1.00 94.31 72 GLU A O 1
ATOM 594 N N . GLN A 1 73 ? -7.134 6.802 15.826 1.00 93.62 73 GLN A N 1
ATOM 595 C CA . GLN A 1 73 ? -7.870 6.103 16.881 1.00 93.62 73 GLN A CA 1
ATOM 596 C C . GLN A 1 73 ? -7.843 4.591 16.661 1.00 93.62 73 GLN A C 1
ATOM 598 O O . GLN A 1 73 ? -7.608 3.840 17.605 1.00 93.62 73 GLN A O 1
ATOM 603 N N . ILE A 1 74 ? -8.031 4.136 15.420 1.00 93.81 74 ILE A N 1
ATOM 604 C CA . ILE A 1 74 ? -8.003 2.710 15.076 1.00 93.81 74 ILE A CA 1
ATOM 605 C C . ILE A 1 74 ? -6.617 2.120 15.351 1.00 93.81 74 ILE A C 1
ATOM 607 O O . ILE A 1 74 ? -6.519 1.095 16.031 1.00 93.81 74 ILE A O 1
ATOM 611 N N . GLY A 1 75 ? -5.554 2.771 14.864 1.00 93.06 75 GLY A N 1
ATOM 612 C CA . GLY A 1 75 ? -4.177 2.318 15.070 1.00 93.06 75 GLY A CA 1
ATOM 613 C C . GLY A 1 75 ? -3.789 2.277 16.550 1.00 93.06 75 GLY A C 1
ATOM 614 O O . GLY A 1 75 ? -3.313 1.253 17.043 1.00 93.06 75 GLY A O 1
ATOM 615 N N . ASN A 1 76 ? -4.068 3.353 17.289 1.00 94.12 76 ASN A N 1
ATOM 616 C CA . ASN A 1 76 ? -3.771 3.440 18.720 1.00 94.12 76 ASN A CA 1
ATOM 617 C C . ASN A 1 76 ? -4.589 2.433 19.538 1.00 94.12 76 ASN A C 1
ATOM 619 O O . ASN A 1 76 ? -4.052 1.789 20.442 1.00 94.12 76 ASN A O 1
ATOM 623 N N . ARG A 1 77 ? -5.865 2.224 19.191 1.00 94.12 77 ARG A N 1
ATOM 624 C CA . ARG A 1 77 ? -6.707 1.213 19.841 1.00 94.12 77 ARG A CA 1
ATOM 625 C C . ARG A 1 77 ? -6.155 -0.194 19.627 1.00 94.12 77 ARG A C 1
ATOM 627 O O . ARG A 1 77 ? -6.080 -0.952 20.586 1.00 94.12 77 ARG A O 1
ATOM 634 N N . MET A 1 78 ? -5.702 -0.526 18.417 1.00 93.62 78 MET A N 1
ATOM 635 C CA . MET A 1 78 ? -5.080 -1.826 18.128 1.00 93.62 78 MET A CA 1
ATOM 636 C C . MET A 1 78 ?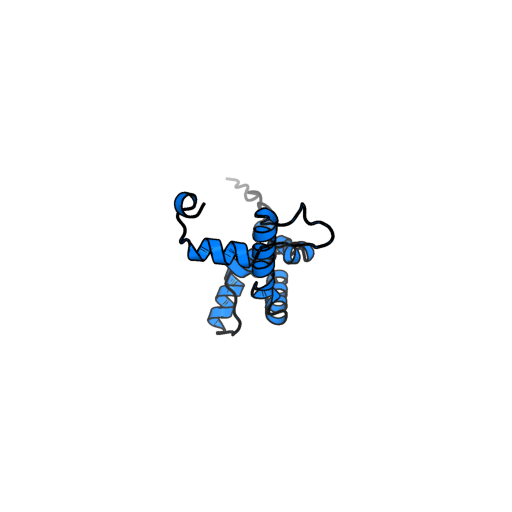 -3.796 -2.072 18.933 1.00 93.62 78 MET A C 1
ATOM 638 O O . MET A 1 78 ? -3.525 -3.220 19.298 1.00 93.62 78 MET A O 1
ATOM 642 N N . ILE A 1 79 ? -3.016 -1.019 19.210 1.00 92.69 79 ILE A N 1
ATOM 643 C CA . ILE A 1 79 ? -1.831 -1.085 20.081 1.00 92.69 79 ILE A CA 1
ATOM 644 C C . ILE A 1 79 ? -2.252 -1.364 21.526 1.00 92.69 79 ILE A C 1
ATOM 646 O O . ILE A 1 79 ? -1.699 -2.267 22.152 1.00 92.69 79 ILE A O 1
ATOM 650 N N . HIS A 1 80 ? -3.242 -0.625 22.032 1.00 91.94 80 HIS A N 1
ATOM 651 C CA . HIS A 1 80 ? -3.747 -0.785 23.394 1.00 91.94 80 HIS A CA 1
ATOM 652 C C . HIS A 1 80 ? -4.334 -2.184 23.636 1.00 91.94 80 HIS A C 1
ATOM 654 O O . HIS A 1 80 ? -3.991 -2.838 24.614 1.00 91.94 80 HIS A O 1
ATOM 660 N N . GLU A 1 81 ? -5.137 -2.682 22.693 1.00 91.94 81 GLU A N 1
ATOM 661 C CA . GLU A 1 81 ? -5.733 -4.026 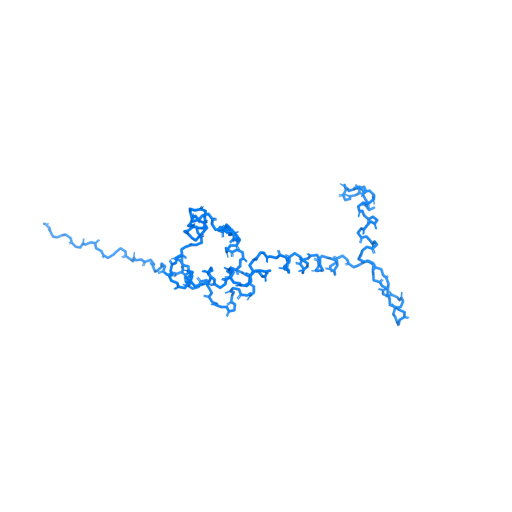22.715 1.00 91.94 81 GLU A CA 1
ATOM 662 C C . GLU A 1 81 ? -4.704 -5.149 22.454 1.00 91.94 81 GLU A C 1
ATOM 664 O O . GLU A 1 81 ? -5.063 -6.323 22.469 1.00 91.94 81 GLU A O 1
ATOM 669 N N . ARG A 1 82 ? -3.432 -4.816 22.173 1.00 90.56 82 ARG A N 1
ATOM 670 C CA . ARG A 1 82 ? -2.353 -5.761 21.811 1.00 90.56 82 ARG A CA 1
ATOM 671 C C . ARG A 1 82 ? -2.740 -6.739 20.692 1.00 90.56 82 ARG A C 1
ATOM 673 O O . ARG A 1 82 ? -2.266 -7.871 20.647 1.00 90.56 82 ARG A O 1
ATOM 680 N N . THR A 1 83 ? -3.571 -6.283 19.757 1.00 86.81 83 THR A N 1
ATOM 681 C CA . THR A 1 83 ? -4.062 -7.109 18.644 1.00 86.81 83 THR A CA 1
ATOM 682 C C . THR A 1 83 ? -2.935 -7.516 17.695 1.00 86.81 83 THR A C 1
ATOM 684 O O . THR A 1 83 ? -2.052 -6.720 17.355 1.00 86.81 83 THR A O 1
ATOM 687 N N . ILE A 1 84 ? -2.979 -8.764 17.233 1.00 87.62 84 ILE A N 1
ATOM 688 C CA . ILE A 1 84 ? -2.113 -9.285 16.177 1.00 87.62 84 ILE A CA 1
ATOM 689 C C . ILE A 1 84 ? -3.022 -10.026 15.191 1.00 87.62 84 ILE A C 1
ATOM 691 O O . ILE A 1 84 ? -3.717 -10.944 15.616 1.00 87.62 84 ILE A O 1
ATOM 695 N N . PRO A 1 85 ? -3.046 -9.651 13.900 1.00 88.44 85 PRO A N 1
ATOM 696 C CA . PRO A 1 85 ? -2.284 -8.579 13.247 1.00 88.44 85 PRO A CA 1
ATOM 697 C C . PRO A 1 85 ? -2.838 -7.158 13.512 1.00 88.44 85 PRO A C 1
ATOM 699 O O . PRO A 1 85 ? -4.043 -6.950 13.550 1.00 88.44 85 PRO A O 1
ATOM 702 N N . ARG A 1 86 ? -1.945 -6.156 13.617 1.00 91.50 86 ARG A N 1
ATOM 703 C CA . ARG A 1 86 ? -2.282 -4.714 13.762 1.00 91.50 86 ARG A CA 1
ATOM 704 C C . ARG A 1 86 ? -1.843 -3.854 12.576 1.00 91.50 86 ARG A C 1
ATOM 706 O O . ARG A 1 86 ? -0.852 -4.188 11.923 1.00 91.50 86 ARG A O 1
ATOM 713 N N . VAL A 1 87 ? -2.489 -2.714 12.343 1.00 93.31 87 VAL A N 1
ATOM 714 C CA . VAL A 1 87 ? -2.068 -1.698 11.354 1.00 93.31 87 VAL A CA 1
ATOM 715 C C . VAL A 1 87 ? -1.795 -0.344 12.008 1.00 93.31 87 VAL A C 1
ATOM 717 O O . VAL A 1 87 ? -2.363 -0.034 13.049 1.00 93.31 87 VAL A O 1
ATOM 720 N N . CYS A 1 88 ? -0.917 0.457 11.400 1.00 92.44 88 CYS A N 1
ATOM 721 C CA . CYS A 1 88 ? -0.744 1.865 11.764 1.00 92.44 88 CYS A CA 1
ATOM 722 C C . CYS A 1 88 ? -1.665 2.765 10.928 1.00 92.44 88 CYS A C 1
ATOM 724 O O . CYS A 1 88 ? -2.103 2.374 9.842 1.00 92.44 88 CYS A O 1
ATOM 726 N N . GLN A 1 89 ? -1.888 3.991 11.401 1.00 92.81 89 GLN A N 1
ATOM 727 C CA . GLN A 1 89 ? -2.692 5.020 10.739 1.00 92.81 89 GLN A CA 1
ATOM 728 C C . GLN A 1 89 ? -2.271 5.253 9.285 1.00 92.81 89 GLN A C 1
ATOM 730 O O . GLN A 1 89 ? -3.114 5.334 8.402 1.00 92.81 89 GLN A O 1
ATOM 735 N N . GLU A 1 90 ? -0.969 5.237 9.001 1.00 93.56 90 GLU A N 1
ATOM 736 C CA . GLU A 1 90 ? -0.447 5.440 7.647 1.00 93.56 90 GLU A CA 1
ATOM 737 C C . GLU A 1 90 ? -0.810 4.285 6.696 1.00 93.56 90 GLU A C 1
ATOM 739 O O . GLU A 1 90 ? -1.058 4.484 5.508 1.00 93.56 90 GLU A O 1
ATOM 744 N N . THR A 1 91 ? -0.909 3.055 7.214 1.00 93.56 91 THR A N 1
ATOM 745 C CA . THR A 1 91 ? -1.385 1.912 6.414 1.00 93.56 91 THR A CA 1
ATOM 746 C C . THR A 1 91 ? -2.869 2.061 6.082 1.00 93.56 91 THR A C 1
ATOM 748 O O . THR A 1 91 ? -3.282 1.723 4.975 1.00 93.56 91 THR A O 1
ATOM 751 N N . ILE A 1 92 ? -3.650 2.586 7.028 1.00 93.62 92 ILE A N 1
ATOM 752 C CA . ILE A 1 92 ? -5.080 2.846 6.862 1.00 93.62 92 ILE A CA 1
ATOM 753 C C . ILE A 1 92 ? -5.291 3.972 5.840 1.00 93.62 92 ILE A C 1
ATOM 755 O O . ILE A 1 92 ? -6.020 3.770 4.874 1.00 93.62 92 ILE A O 1
ATOM 759 N N . TYR A 1 93 ? -4.597 5.108 5.973 1.00 92.94 93 TYR A N 1
ATOM 760 C CA . TYR A 1 93 ? -4.671 6.207 5.001 1.00 92.94 93 TYR A CA 1
ATOM 761 C C . TYR A 1 93 ? -4.332 5.746 3.586 1.00 92.94 93 TYR A C 1
ATOM 763 O O . TYR A 1 93 ? -5.063 6.029 2.638 1.00 92.94 93 TYR A O 1
ATOM 771 N N . ARG A 1 94 ? -3.259 4.963 3.440 1.00 91.31 94 ARG A N 1
ATOM 772 C CA . ARG A 1 94 ? -2.853 4.421 2.140 1.00 91.31 94 ARG A CA 1
ATOM 773 C C . ARG A 1 94 ? -3.906 3.516 1.503 1.00 91.31 94 ARG A C 1
ATOM 775 O O . ARG A 1 94 ? -3.937 3.430 0.280 1.00 91.31 94 ARG A O 1
ATOM 782 N N . TYR A 1 95 ? -4.719 2.835 2.309 1.00 91.94 95 TYR A N 1
ATOM 783 C CA . TYR A 1 95 ? -5.829 2.009 1.836 1.00 91.94 95 TYR A CA 1
ATOM 784 C C . TYR A 1 95 ? -7.061 2.843 1.485 1.00 91.94 95 TYR A C 1
ATOM 786 O O . TYR A 1 95 ? -7.654 2.630 0.438 1.00 91.94 95 TYR A O 1
ATOM 794 N N . ILE A 1 96 ? -7.406 3.847 2.294 1.00 91.44 96 ILE A N 1
ATOM 795 C CA . ILE A 1 96 ? -8.530 4.750 1.998 1.00 91.44 96 ILE A CA 1
ATOM 796 C C . ILE A 1 96 ? -8.343 5.420 0.630 1.00 91.44 96 ILE A C 1
ATOM 798 O O . ILE A 1 96 ? -9.275 5.471 -0.167 1.00 91.44 96 ILE A O 1
ATOM 802 N N . TYR A 1 97 ? -7.124 5.876 0.330 1.00 89.44 97 TYR A N 1
ATOM 803 C CA . TYR A 1 97 ? -6.802 6.505 -0.953 1.00 89.44 97 TYR A CA 1
ATOM 804 C C . TYR A 1 97 ? -6.422 5.519 -2.068 1.00 89.44 97 TYR A C 1
ATOM 806 O O . TYR A 1 97 ? -6.086 5.956 -3.171 1.00 89.44 97 TYR A O 1
ATOM 814 N N . SER A 1 98 ? -6.442 4.206 -1.822 1.00 87.94 98 SER A N 1
ATOM 815 C CA . SER A 1 98 ? -6.218 3.220 -2.881 1.00 87.94 98 SER A CA 1
ATOM 816 C C . SER A 1 98 ? -7.487 2.986 -3.704 1.00 87.94 98 SER A C 1
ATOM 818 O O . SER A 1 98 ? -8.573 3.434 -3.343 1.00 87.94 98 SER A O 1
ATOM 820 N N . LYS A 1 99 ? -7.361 2.280 -4.836 1.00 86.38 99 LYS A N 1
ATOM 821 C CA . LYS A 1 99 ? -8.503 1.984 -5.719 1.00 86.38 99 LYS A CA 1
ATOM 822 C C . LYS A 1 99 ? -9.613 1.232 -4.978 1.00 86.38 99 LYS A C 1
ATOM 824 O O . LYS A 1 99 ? -10.787 1.452 -5.241 1.00 86.38 99 LYS A O 1
ATOM 829 N N . GLU A 1 100 ? -9.227 0.359 -4.053 1.00 87.38 100 GLU A N 1
ATOM 830 C CA . GLU A 1 100 ? -10.126 -0.428 -3.214 1.00 87.38 100 GLU A CA 1
ATOM 831 C C . GLU A 1 100 ? -10.895 0.464 -2.230 1.00 87.38 100 GLU A C 1
ATOM 833 O O . GLU A 1 100 ? -12.120 0.406 -2.191 1.00 87.38 100 GLU A O 1
ATOM 838 N N . GLY A 1 101 ? -10.200 1.344 -1.497 1.00 85.00 101 GLY A N 1
ATOM 839 C CA . GLY A 1 101 ? -10.839 2.262 -0.551 1.00 85.00 101 GLY A CA 1
ATOM 840 C C . GLY A 1 101 ? -11.710 3.330 -1.215 1.00 85.00 101 GLY A C 1
ATOM 841 O O . GLY A 1 101 ? -12.751 3.687 -0.666 1.00 85.00 101 GLY A O 1
ATOM 842 N N . GLN A 1 102 ? -11.339 3.783 -2.417 1.00 87.00 102 GLN A N 1
ATOM 843 C CA . GLN A 1 102 ? -12.177 4.669 -3.230 1.00 87.00 102 GLN A CA 1
ATOM 844 C C . GLN A 1 102 ? -13.460 3.972 -3.698 1.00 87.00 102 GLN A C 1
ATOM 846 O O . GLN A 1 102 ? -14.512 4.596 -3.694 1.00 87.00 102 GLN A O 1
ATOM 851 N N . ARG A 1 103 ? -13.403 2.677 -4.048 1.00 87.38 103 ARG A N 1
ATOM 852 C CA . ARG A 1 103 ? -14.590 1.899 -4.452 1.00 87.38 103 ARG A CA 1
ATOM 853 C C . ARG A 1 103 ? -15.602 1.724 -3.317 1.00 87.38 103 ARG A C 1
ATOM 855 O O . ARG A 1 103 ? -16.783 1.538 -3.580 1.00 87.38 103 ARG A O 1
ATOM 862 N N . GLU A 1 104 ? -15.133 1.735 -2.075 1.00 84.06 104 GLU A N 1
ATOM 863 C CA . GLU A 1 104 ? -15.969 1.657 -0.874 1.00 84.06 104 GLU A CA 1
ATOM 864 C C . GLU A 1 104 ? -16.330 3.029 -0.287 1.00 84.06 104 GLU A C 1
ATOM 866 O O . GLU A 1 104 ? -16.919 3.088 0.794 1.00 84.06 104 GLU A O 1
ATOM 871 N N . ASP A 1 105 ? -15.963 4.122 -0.967 1.00 86.88 105 ASP A N 1
ATOM 872 C CA . ASP A 1 105 ? -16.268 5.489 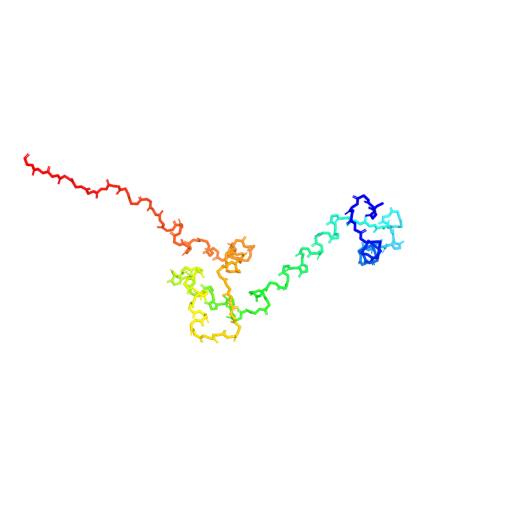-0.543 1.00 86.88 105 ASP A CA 1
ATOM 873 C C . ASP A 1 105 ? -15.795 5.810 0.891 1.00 86.88 105 ASP A C 1
ATOM 875 O O . ASP A 1 105 ? -16.339 6.670 1.582 1.00 86.88 105 ASP A O 1
ATOM 879 N N . LEU A 1 106 ? -14.716 5.155 1.346 1.00 85.56 106 LEU A N 1
ATOM 880 C CA . LEU A 1 106 ? -14.232 5.255 2.733 1.00 85.56 106 LEU A CA 1
ATOM 881 C C . LEU A 1 106 ? -13.800 6.672 3.123 1.00 85.56 106 LEU A C 1
ATOM 883 O O . LEU A 1 106 ? -13.801 7.026 4.302 1.00 85.56 106 LEU A O 1
ATOM 887 N N . TRP A 1 107 ? -13.426 7.482 2.136 1.00 83.75 107 TRP A N 1
ATOM 888 C CA . TRP A 1 107 ? -13.001 8.862 2.326 1.00 83.75 107 TRP A CA 1
ATOM 889 C C . TRP A 1 107 ? -14.132 9.769 2.844 1.00 83.75 107 TRP A C 1
ATOM 891 O O . TRP A 1 107 ? -13.841 10.709 3.581 1.00 83.75 107 TRP A O 1
ATOM 901 N N . TRP A 1 108 ? -15.401 9.450 2.554 1.00 84.94 108 TRP A N 1
ATOM 902 C CA . TRP A 1 108 ? -16.566 10.193 3.058 1.00 84.94 108 TRP A CA 1
ATOM 903 C C . TRP A 1 108 ? -16.712 10.125 4.577 1.00 84.94 108 TRP A C 1
ATOM 905 O O . TRP A 1 108 ? -17.202 11.066 5.197 1.00 84.94 108 TRP A O 1
ATOM 915 N N . TYR A 1 109 ? -16.276 9.020 5.181 1.00 84.81 109 TYR A N 1
ATOM 916 C CA . TYR A 1 109 ? -16.396 8.779 6.618 1.00 84.81 109 TYR A CA 1
ATOM 917 C C . TYR A 1 109 ? -15.267 9.429 7.428 1.00 84.81 109 TYR A C 1
ATOM 919 O O . TYR A 1 109 ? -15.298 9.410 8.660 1.00 84.81 109 TYR A O 1
ATOM 927 N N . LEU A 1 110 ? -14.261 10.015 6.768 1.00 83.62 110 LEU A N 1
ATOM 928 C CA . LEU A 1 110 ? -13.184 10.700 7.469 1.00 83.62 110 LEU A CA 1
ATOM 929 C C . LEU A 1 110 ? -13.668 12.039 8.054 1.00 83.62 110 LEU A C 1
ATOM 931 O O . LEU A 1 110 ? -14.331 12.816 7.362 1.00 83.62 110 LEU A O 1
ATOM 935 N N . PRO A 1 111 ? -13.253 12.397 9.286 1.00 72.31 111 PRO A N 1
ATOM 936 C CA . PRO A 1 111 ? -13.670 13.644 9.933 1.00 72.31 111 PRO A CA 1
ATOM 937 C C . PRO A 1 111 ? -13.350 14.908 9.127 1.00 72.31 111 PRO A C 1
ATOM 939 O O . PRO A 1 111 ? -14.059 15.903 9.235 1.00 72.31 111 PRO A O 1
ATOM 942 N N . ALA A 1 112 ? -12.282 14.880 8.324 1.00 68.31 112 ALA A N 1
ATOM 943 C CA . ALA A 1 112 ? -11.894 15.996 7.466 1.00 68.31 112 ALA A CA 1
ATOM 944 C C . ALA A 1 112 ? -12.952 16.316 6.398 1.00 68.31 112 ALA A C 1
ATOM 946 O O . ALA A 1 112 ? -13.092 17.474 6.024 1.00 68.31 112 ALA A O 1
ATOM 947 N N . HIS A 1 113 ? -13.708 15.311 5.948 1.00 60.19 113 HIS A N 1
ATOM 948 C CA . HIS A 1 113 ? -14.775 15.472 4.969 1.00 60.19 113 HIS A CA 1
ATOM 949 C C . HIS A 1 113 ? -16.096 15.924 5.618 1.00 60.19 113 HIS A C 1
ATOM 951 O O . HIS A 1 113 ? -16.806 16.774 5.088 1.00 60.19 113 HIS A O 1
ATOM 957 N N . SER A 1 114 ? -16.409 15.401 6.806 1.00 56.03 11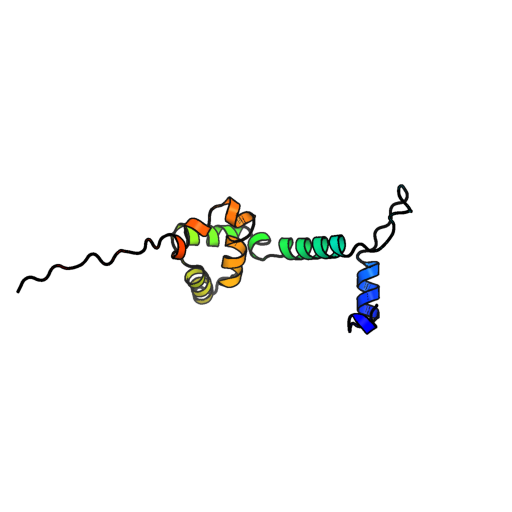4 SER A N 1
ATOM 958 C CA . SER A 1 114 ? -17.633 15.748 7.549 1.00 56.03 114 SER A CA 1
ATOM 959 C C . SER A 1 114 ? -17.582 17.116 8.238 1.00 56.03 114 SER A C 1
ATOM 961 O O . SER A 1 114 ? -18.604 17.597 8.731 1.00 56.03 114 SER A O 1
ATOM 963 N N . ARG A 1 115 ? -16.418 17.778 8.266 1.00 54.66 115 ARG A N 1
ATOM 964 C CA . ARG A 1 115 ? -16.308 19.178 8.686 1.00 54.66 115 ARG A CA 1
ATOM 965 C C . ARG A 1 115 ? -16.893 20.089 7.610 1.00 54.66 115 ARG A C 1
ATOM 967 O O . ARG A 1 115 ? -16.180 20.630 6.770 1.00 54.66 115 ARG A O 1
ATOM 974 N N . ARG A 1 116 ? -18.199 20.347 7.699 1.00 49.84 116 ARG A N 1
ATOM 975 C CA . ARG A 1 116 ? -18.715 21.658 7.290 1.00 49.84 116 ARG A CA 1
ATOM 976 C C . ARG A 1 116 ? -17.962 22.709 8.119 1.00 49.84 116 ARG A C 1
ATOM 978 O O . ARG A 1 116 ? -17.838 22.497 9.326 1.00 49.84 116 ARG A O 1
ATOM 985 N N . PRO A 1 117 ? -17.445 23.807 7.538 1.00 43.91 117 PRO A N 1
ATOM 986 C CA . PRO A 1 117 ? -17.080 24.950 8.357 1.00 43.91 117 PRO A CA 1
ATOM 987 C C . PRO A 1 117 ? -18.364 25.369 9.072 1.00 43.91 117 PRO A C 1
ATOM 989 O O . PRO A 1 117 ? -19.295 25.862 8.436 1.00 43.91 117 PRO A O 1
ATOM 992 N N . GLU A 1 118 ? -18.465 25.079 10.369 1.00 47.91 118 GLU A N 1
ATOM 993 C CA . GLU A 1 118 ? -19.463 25.724 11.206 1.00 47.91 118 GLU A CA 1
ATOM 994 C C . GLU A 1 118 ? -19.156 27.211 11.097 1.00 47.91 118 GLU A C 1
ATOM 996 O O . GLU A 1 118 ? -18.158 27.705 11.625 1.00 47.91 118 GLU A O 1
ATOM 1001 N N . GLY A 1 119 ? -19.962 27.901 10.290 1.00 45.66 119 GLY A N 1
ATOM 1002 C CA . GLY A 1 119 ? -19.939 29.343 10.230 1.00 45.66 119 GLY A CA 1
ATOM 1003 C C . GLY A 1 119 ? -20.021 29.863 11.656 1.00 45.66 119 GLY A C 1
ATOM 1004 O O . GLY A 1 119 ? -20.801 29.360 12.465 1.00 45.66 119 GLY A O 1
ATOM 1005 N N . HIS A 1 120 ? -19.191 30.855 11.952 1.00 43.75 120 HIS A N 1
ATOM 1006 C CA . HIS A 1 120 ? -19.325 31.727 13.106 1.00 43.75 120 HIS A CA 1
ATOM 1007 C C . HIS A 1 120 ? -20.757 32.301 13.146 1.00 43.75 120 HIS A C 1
ATOM 1009 O O . HIS A 1 120 ? -21.022 33.396 12.664 1.00 43.75 120 HIS A O 1
ATOM 1015 N N . SER A 1 121 ? -21.709 31.554 13.695 1.00 45.84 121 SER A N 1
ATOM 1016 C CA . SER A 1 121 ? -23.049 32.022 14.022 1.00 45.84 121 SER A CA 1
ATOM 1017 C C . SER A 1 121 ? -23.261 31.783 15.506 1.00 45.84 121 SER A C 1
ATOM 1019 O O . SER A 1 121 ? -23.779 30.746 15.913 1.00 45.84 121 SER A O 1
ATOM 1021 N N . LYS A 1 122 ? -22.761 32.724 16.305 1.00 38.19 122 LYS A N 1
ATOM 1022 C CA . LYS A 1 122 ? -23.046 32.971 17.727 1.00 38.19 122 LYS A CA 1
ATOM 1023 C C . LYS A 1 122 ? -22.190 34.202 18.091 1.00 38.19 122 LYS A C 1
ATOM 1025 O O . LYS A 1 122 ? -20.992 34.157 17.864 1.00 38.19 122 LYS A O 1
ATOM 1030 N N . LEU A 1 123 ? -22.665 35.342 18.586 1.00 38.44 123 LEU A N 1
ATOM 1031 C CA . LEU A 1 123 ? -23.938 35.741 19.173 1.00 38.44 123 LEU A CA 1
ATOM 1032 C C . LEU A 1 123 ? -24.051 37.269 19.061 1.00 38.44 123 LEU A C 1
ATOM 1034 O O . LEU A 1 123 ? -23.090 37.987 19.331 1.00 38.44 123 LEU A O 1
ATOM 1038 N N . TRP A 1 124 ? -25.247 37.736 18.718 1.00 37.50 124 TRP A N 1
ATOM 1039 C CA . TRP A 1 124 ? -25.769 39.019 19.170 1.00 37.50 124 TRP A CA 1
ATOM 1040 C C . TRP A 1 124 ? -25.563 39.167 20.687 1.00 37.50 124 TRP A C 1
ATOM 1042 O O . TRP A 1 124 ? -26.056 38.334 21.446 1.00 37.50 124 TRP A O 1
ATOM 1052 N N . PHE A 1 125 ? -24.894 40.232 21.123 1.00 31.78 125 PHE A N 1
ATOM 1053 C CA . PHE A 1 125 ? -24.968 40.728 22.498 1.00 31.78 125 PHE A CA 1
ATOM 1054 C C . PHE A 1 125 ? -25.621 42.115 22.459 1.00 31.78 125 PHE A C 1
ATOM 1056 O O . PHE A 1 125 ? -25.052 43.005 21.826 1.00 31.78 125 PHE A O 1
ATOM 1063 N N . PRO A 1 126 ? -26.792 42.325 23.087 1.00 42.66 126 PRO A N 1
ATOM 1064 C CA . PRO A 1 126 ? -27.266 43.660 23.403 1.00 42.66 126 PRO A CA 1
ATOM 1065 C C . PRO A 1 126 ? -26.654 44.106 24.739 1.00 42.66 126 PRO A C 1
ATOM 1067 O O . PRO A 1 126 ? -26.672 43.351 25.714 1.00 42.66 126 PRO A O 1
ATOM 1070 N N . ALA A 1 127 ? -26.137 45.329 24.772 1.00 43.03 127 ALA A N 1
ATOM 1071 C CA . ALA A 1 127 ? -25.990 46.150 25.969 1.00 43.03 127 ALA A CA 1
ATOM 1072 C C . ALA A 1 127 ? -26.132 47.614 25.548 1.00 43.03 127 ALA A C 1
ATOM 1074 O O . ALA A 1 127 ? -25.502 47.980 24.529 1.00 43.03 127 ALA A O 1
#

pLDDT: mean 84.33, std 15.13, range [31.78, 95.56]

Sequence (127 aa):
MARVLKRCRSTIFRELKRNHFSDECMPKCDGYYGAAAQMMAADRRARQRKLITHPELCQRVIERIKNGWTPEQIGNRMIHERTIPRVCQETIYRYIYSKEGQREDLWWYLPAHSRRPEGHSKLWFPA